Protein AF-A0A380FKL5-F1 (afdb_monomer_lite)

Secondary structure (DSSP, 8-state):
------PPPHHHHHHHHHHHHHHHHHHHTT--EE-HHHHHHHHT--HHHHHHHHHTT-S-EETTTEEEHHHHHHHHHHHHHTT--------------

Structure (mmCIF, N/CA/C/O backbone):
data_AF-A0A380FKL5-F1
#
_entry.id   AF-A0A380FKL5-F1
#
loop_
_atom_site.group_PDB
_atom_site.id
_atom_site.type_symbol
_atom_site.label_atom_id
_atom_site.label_alt_id
_atom_site.label_comp_id
_atom_site.label_asym_id
_atom_site.label_entity_id
_atom_site.label_seq_id
_atom_site.pdbx_PDB_ins_code
_atom_site.Cartn_x
_atom_site.Cartn_y
_atom_site.Cartn_z
_atom_site.occupancy
_atom_site.B_iso_or_equiv
_atom_site.auth_seq_id
_atom_site.auth_comp_id
_atom_site.auth_asym_id
_atom_site.auth_atom_id
_atom_site.pdbx_PDB_model_num
ATOM 1 N N . MET A 1 1 ? 17.921 25.928 -6.212 1.00 32.31 1 MET A N 1
ATOM 2 C CA . MET A 1 1 ? 17.502 25.076 -7.345 1.00 32.31 1 MET A CA 1
ATOM 3 C C . MET A 1 1 ? 17.194 23.69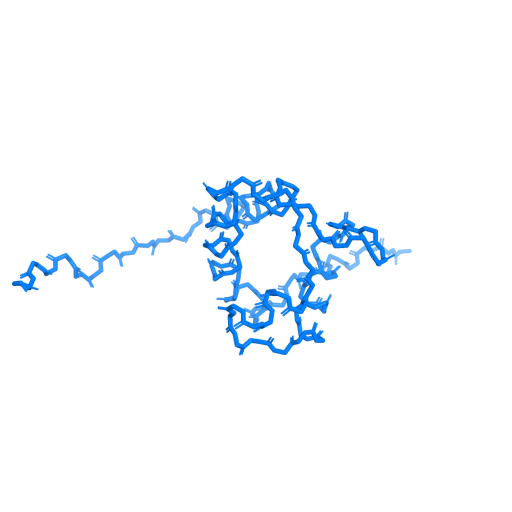4 -6.792 1.00 32.31 1 MET A C 1
ATOM 5 O O . MET A 1 1 ? 18.109 22.907 -6.611 1.00 32.31 1 MET A O 1
ATOM 9 N N . ALA A 1 2 ? 15.947 23.428 -6.421 1.00 37.69 2 ALA A N 1
ATOM 10 C CA . ALA A 1 2 ? 15.531 22.114 -5.946 1.00 37.69 2 ALA A CA 1
ATOM 11 C C . ALA A 1 2 ? 14.167 21.824 -6.559 1.00 37.69 2 ALA A C 1
ATOM 13 O O . ALA A 1 2 ? 13.245 22.606 -6.369 1.00 37.69 2 ALA A O 1
ATOM 14 N N . ASN A 1 3 ? 14.110 20.780 -7.375 1.00 30.34 3 ASN A N 1
ATOM 15 C CA . ASN A 1 3 ? 12.968 19.884 -7.530 1.00 30.34 3 ASN A CA 1
ATOM 16 C C . ASN A 1 3 ? 13.422 18.799 -8.503 1.00 30.34 3 ASN A C 1
ATOM 18 O O . ASN A 1 3 ? 13.048 18.767 -9.674 1.00 30.34 3 ASN A O 1
ATOM 22 N N . GLN A 1 4 ? 14.305 17.927 -8.004 1.00 40.25 4 GLN A N 1
ATOM 23 C CA . GLN A 1 4 ? 14.351 16.576 -8.538 1.00 40.25 4 GLN A CA 1
ATOM 24 C C . GLN A 1 4 ? 12.975 16.000 -8.224 1.00 40.25 4 GLN A C 1
ATOM 26 O O . GLN A 1 4 ? 12.632 15.776 -7.070 1.00 40.25 4 GLN A O 1
ATOM 31 N N . SER A 1 5 ? 12.146 15.897 -9.251 1.00 45.41 5 SER A N 1
ATOM 32 C CA . SER A 1 5 ? 10.970 15.049 -9.229 1.00 45.41 5 SER A CA 1
ATOM 33 C C . SER A 1 5 ? 11.480 13.651 -8.899 1.00 45.41 5 SER A C 1
ATOM 35 O O . SER A 1 5 ? 12.053 12.989 -9.767 1.00 45.41 5 SER A O 1
ATOM 37 N N . ASP A 1 6 ? 11.357 13.244 -7.634 1.00 53.94 6 ASP A N 1
ATOM 38 C CA . ASP A 1 6 ? 11.650 11.890 -7.175 1.00 53.94 6 ASP A CA 1
ATOM 39 C C . ASP A 1 6 ? 10.675 10.947 -7.880 1.00 53.94 6 ASP A C 1
ATOM 41 O O . ASP A 1 6 ? 9.618 10.585 -7.368 1.00 53.94 6 ASP A O 1
ATOM 45 N N . LYS A 1 7 ? 10.999 10.598 -9.128 1.00 70.31 7 LYS A N 1
ATOM 46 C CA . LYS A 1 7 ? 10.242 9.631 -9.908 1.00 70.31 7 LYS A CA 1
ATOM 47 C C . LYS A 1 7 ? 10.203 8.348 -9.099 1.00 70.31 7 LYS A C 1
ATOM 49 O O . LYS A 1 7 ? 11.251 7.761 -8.818 1.00 70.31 7 LYS A O 1
ATOM 54 N N . ILE A 1 8 ? 8.991 7.910 -8.767 1.00 75.94 8 ILE A N 1
ATOM 55 C CA . ILE A 1 8 ? 8.752 6.642 -8.084 1.00 75.94 8 ILE A CA 1
ATOM 56 C C . ILE A 1 8 ? 9.554 5.552 -8.815 1.00 75.94 8 ILE A C 1
ATOM 58 O O . ILE A 1 8 ? 9.407 5.389 -10.035 1.00 75.94 8 ILE A O 1
ATOM 62 N N . PRO A 1 9 ? 10.423 4.800 -8.115 1.00 81.00 9 PRO A N 1
ATOM 63 C CA . PRO A 1 9 ? 11.242 3.786 -8.760 1.00 81.00 9 PRO A CA 1
ATOM 64 C C . PRO A 1 9 ? 10.386 2.773 -9.527 1.00 81.00 9 PRO A C 1
ATOM 66 O O . PRO A 1 9 ? 9.344 2.325 -9.046 1.00 81.00 9 PRO A O 1
ATOM 69 N N . ARG A 1 10 ? 10.864 2.307 -10.692 1.00 79.94 10 ARG A N 1
ATOM 70 C CA . ARG A 1 10 ? 10.151 1.291 -11.500 1.00 79.94 10 ARG A CA 1
ATOM 71 C C . ARG A 1 10 ? 9.799 0.031 -10.700 1.00 79.94 10 ARG A C 1
ATOM 73 O O . ARG A 1 10 ? 8.773 -0.593 -10.954 1.00 79.94 10 ARG A O 1
ATOM 80 N N . ALA A 1 11 ? 10.640 -0.353 -9.739 1.00 81.81 11 ALA A N 1
ATOM 81 C CA . ALA A 1 11 ? 10.380 -1.485 -8.852 1.00 81.81 11 ALA A CA 1
ATOM 82 C C . ALA A 1 11 ? 9.149 -1.258 -7.956 1.00 81.81 11 ALA A C 1
ATOM 84 O O . ALA A 1 11 ? 8.365 -2.181 -7.752 1.00 81.81 11 ALA A O 1
ATOM 85 N N . THR A 1 12 ? 8.969 -0.033 -7.462 1.00 84.50 12 THR A N 1
ATOM 86 C CA . THR A 1 12 ? 7.826 0.385 -6.645 1.00 84.50 12 THR A CA 1
ATOM 87 C C . THR A 1 12 ? 6.556 0.470 -7.492 1.00 84.50 12 THR A C 1
ATOM 89 O O . THR A 1 12 ? 5.531 -0.078 -7.096 1.00 84.50 12 THR A O 1
ATOM 92 N N . LEU A 1 13 ? 6.641 1.019 -8.711 1.00 82.69 13 LEU A N 1
ATOM 93 C CA . LEU A 1 13 ? 5.520 1.048 -9.665 1.00 82.69 13 LEU A CA 1
ATOM 94 C C . LEU A 1 13 ? 4.993 -0.357 -9.996 1.00 82.69 13 LEU A C 1
ATOM 96 O O . LEU A 1 13 ? 3.786 -0.577 -10.012 1.00 82.69 13 LEU A O 1
ATOM 100 N N . LYS A 1 14 ? 5.879 -1.348 -10.174 1.00 84.88 14 LYS A N 1
ATOM 101 C CA . LYS A 1 14 ? 5.474 -2.752 -10.390 1.00 84.88 14 LYS A CA 1
ATOM 102 C C . LYS A 1 14 ? 4.682 -3.348 -9.219 1.00 84.88 14 LYS A C 1
ATOM 104 O O . LYS A 1 14 ? 3.904 -4.274 -9.428 1.00 84.88 14 LYS A O 1
ATOM 109 N N . ARG A 1 15 ? 4.885 -2.849 -7.995 1.00 87.50 15 ARG A N 1
ATOM 110 C CA . ARG A 1 15 ? 4.172 -3.297 -6.786 1.00 87.50 15 ARG A CA 1
ATOM 111 C C . ARG A 1 15 ? 2.893 -2.504 -6.516 1.00 87.50 15 ARG A C 1
ATOM 113 O O . ARG A 1 15 ? 2.054 -2.972 -5.751 1.00 87.50 15 ARG A O 1
ATOM 120 N N . LEU A 1 16 ? 2.709 -1.357 -7.166 1.00 84.81 16 LEU A N 1
ATOM 121 C CA . LEU A 1 16 ? 1.557 -0.474 -6.975 1.00 84.81 16 LEU A CA 1
ATOM 122 C C . LEU A 1 16 ? 0.202 -1.195 -7.141 1.00 84.81 16 LEU A C 1
ATOM 124 O O . LEU A 1 16 ? -0.635 -1.068 -6.246 1.00 84.81 16 LEU A O 1
ATOM 128 N N . PRO A 1 17 ? -0.016 -2.040 -8.174 1.00 86.25 17 PRO A N 1
ATOM 129 C CA . PRO A 1 17 ? -1.279 -2.768 -8.315 1.00 86.25 17 PRO A CA 1
ATOM 130 C C . PRO A 1 17 ? -1.525 -3.780 -7.185 1.00 86.25 17 PRO A C 1
ATOM 132 O O . PRO A 1 17 ? -2.673 -4.023 -6.809 1.00 86.25 17 PRO A O 1
ATOM 135 N N . LEU A 1 18 ? -0.463 -4.370 -6.620 1.00 88.56 18 LEU A N 1
ATOM 136 C CA . LEU A 1 18 ? -0.569 -5.300 -5.490 1.00 88.56 18 LEU A CA 1
ATOM 137 C C . LEU A 1 18 ? -0.995 -4.561 -4.220 1.00 88.56 18 LEU A C 1
ATOM 139 O O . LEU A 1 18 ? -1.925 -5.003 -3.542 1.00 88.56 18 LEU A O 1
ATOM 143 N N . TYR A 1 19 ? -0.370 -3.413 -3.939 1.00 89.44 19 TYR A N 1
ATOM 144 C CA . TYR A 1 19 ? -0.764 -2.555 -2.823 1.00 89.44 19 TYR A CA 1
ATOM 145 C C . TYR A 1 19 ? -2.210 -2.076 -2.972 1.00 89.44 19 TYR A C 1
ATOM 147 O O . TYR A 1 19 ? -2.986 -2.206 -2.027 1.00 89.44 19 TYR A O 1
ATOM 155 N N . TYR A 1 20 ? -2.603 -1.618 -4.165 1.00 87.69 20 TYR A N 1
ATOM 156 C CA . TYR A 1 20 ? -3.971 -1.183 -4.445 1.00 87.69 20 TYR A CA 1
ATOM 157 C C . TYR A 1 20 ? -5.000 -2.282 -4.159 1.00 87.69 20 TYR A C 1
ATOM 159 O O . TYR A 1 20 ? -5.945 -2.057 -3.406 1.00 87.69 20 TYR A O 1
ATOM 167 N N . ARG A 1 21 ? -4.800 -3.498 -4.687 1.00 87.75 21 ARG A N 1
ATOM 168 C CA . ARG A 1 21 ? -5.723 -4.626 -4.460 1.00 87.75 21 ARG A CA 1
ATOM 169 C C . ARG A 1 21 ? -5.838 -4.998 -2.984 1.00 87.75 21 ARG A C 1
ATOM 171 O O . ARG A 1 21 ? -6.944 -5.244 -2.498 1.00 87.75 21 ARG A O 1
ATOM 178 N N . PHE A 1 22 ? -4.713 -5.038 -2.273 1.00 90.50 22 PHE A N 1
ATOM 179 C CA . PHE A 1 22 ? -4.693 -5.363 -0.850 1.00 90.50 22 PHE A CA 1
ATOM 180 C C . PHE A 1 22 ? -5.442 -4.315 -0.027 1.00 90.50 22 PHE A C 1
ATOM 182 O O . PHE A 1 22 ? -6.353 -4.650 0.726 1.00 90.50 22 PHE A O 1
ATOM 189 N N . VAL A 1 23 ? -5.126 -3.037 -0.232 1.00 89.50 23 VAL A N 1
ATOM 190 C CA . VAL A 1 23 ? -5.761 -1.918 0.472 1.00 89.50 23 VAL A CA 1
ATOM 191 C C . VAL A 1 23 ? -7.253 -1.824 0.139 1.00 89.50 23 VAL A C 1
ATOM 193 O O . VAL A 1 23 ? -8.065 -1.627 1.038 1.00 89.50 23 VAL A O 1
ATOM 196 N N . ASN A 1 24 ? -7.646 -2.064 -1.115 1.00 88.75 24 ASN A N 1
ATOM 197 C CA . ASN A 1 24 ? -9.055 -2.112 -1.511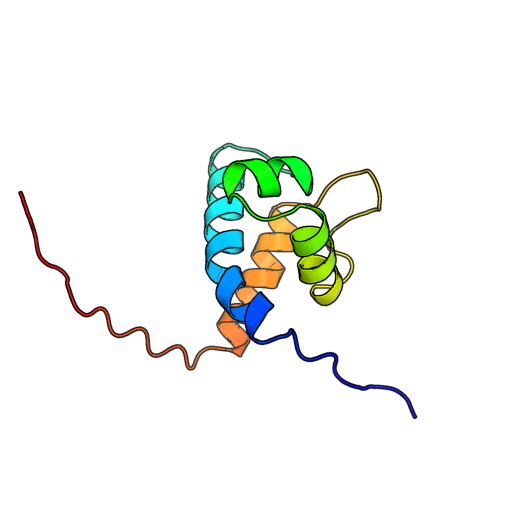 1.00 88.75 24 ASN A CA 1
ATOM 198 C C . ASN A 1 24 ? -9.811 -3.259 -0.815 1.00 88.75 24 ASN A C 1
ATOM 200 O O . ASN A 1 24 ? -10.957 -3.101 -0.399 1.00 88.75 24 ASN A O 1
ATOM 204 N N . THR A 1 25 ? -9.147 -4.402 -0.613 1.00 89.56 25 THR A N 1
ATOM 205 C CA . THR A 1 25 ? -9.703 -5.517 0.169 1.00 89.56 25 THR A CA 1
ATOM 206 C C . THR A 1 25 ? -9.895 -5.117 1.632 1.00 89.56 25 THR A C 1
ATOM 208 O O . THR A 1 25 ? -10.937 -5.410 2.213 1.00 89.56 25 THR A O 1
ATOM 211 N N . LEU A 1 26 ? -8.933 -4.417 2.237 1.00 90.50 26 LEU A N 1
ATOM 212 C CA . LEU A 1 26 ? -9.075 -3.916 3.608 1.00 90.50 26 LEU A CA 1
ATOM 213 C C . LEU A 1 26 ? -10.223 -2.904 3.730 1.00 90.50 26 LEU A C 1
ATOM 215 O O . LEU A 1 26 ? -11.020 -3.016 4.659 1.00 90.50 26 LEU A O 1
ATOM 219 N N . LYS A 1 27 ? -10.381 -2.007 2.749 1.00 90.06 27 LYS A N 1
ATOM 220 C CA . LYS A 1 27 ? -11.525 -1.087 2.683 1.00 90.06 27 LYS A CA 1
ATOM 221 C C . LYS A 1 27 ? -12.857 -1.830 2.639 1.00 90.06 27 LYS A C 1
ATOM 223 O O . LYS A 1 27 ? -13.769 -1.496 3.384 1.00 90.06 27 LYS A O 1
ATOM 228 N N . SER A 1 28 ? -12.963 -2.878 1.816 1.00 89.88 28 SER A N 1
ATOM 229 C CA . SER A 1 28 ? -14.186 -3.695 1.739 1.00 89.88 28 SER A CA 1
ATOM 230 C C . SER A 1 28 ? -14.526 -4.416 3.051 1.00 89.88 28 SER A C 1
ATOM 232 O O . SER A 1 28 ? -15.679 -4.764 3.282 1.00 89.88 28 SER A O 1
ATOM 234 N N . LYS A 1 29 ? -13.533 -4.605 3.929 1.00 92.00 29 LYS A N 1
ATOM 235 C CA . LYS A 1 29 ? -13.692 -5.172 5.275 1.00 92.00 29 LYS A CA 1
ATOM 236 C C . LYS A 1 29 ? -13.995 -4.113 6.346 1.00 92.00 29 LYS A C 1
ATOM 238 O O . LYS A 1 29 ? -14.029 -4.460 7.521 1.00 92.00 29 LYS A O 1
ATOM 243 N N . GLY A 1 30 ? -14.182 -2.846 5.965 1.00 91.06 30 GLY A N 1
ATOM 244 C CA . GLY A 1 30 ? -14.439 -1.744 6.898 1.00 91.06 30 GLY A CA 1
ATOM 245 C C . GLY A 1 30 ? -13.220 -1.347 7.733 1.00 91.06 30 GLY A C 1
ATOM 246 O O . GLY A 1 30 ? -13.370 -0.832 8.834 1.00 91.06 30 GLY A O 1
ATOM 247 N N . ILE A 1 31 ? -12.010 -1.640 7.251 1.00 90.38 31 ILE A N 1
ATOM 248 C CA . ILE A 1 31 ? -10.774 -1.232 7.916 1.00 90.38 31 ILE A CA 1
ATOM 249 C C . ILE A 1 31 ? -10.379 0.138 7.361 1.00 90.38 31 ILE A C 1
ATOM 251 O O . ILE A 1 31 ? -10.230 0.290 6.150 1.00 90.38 31 ILE A O 1
ATOM 255 N N . ASP A 1 32 ? -10.146 1.104 8.249 1.00 88.81 32 ASP A N 1
ATOM 256 C CA . ASP A 1 32 ? -9.783 2.478 7.862 1.00 88.81 32 ASP A CA 1
ATOM 257 C C . ASP A 1 32 ? -8.270 2.721 7.849 1.00 88.81 32 ASP A C 1
ATOM 259 O O . ASP A 1 32 ? -7.764 3.645 7.199 1.00 88.81 32 ASP A O 1
ATOM 263 N N . ARG A 1 33 ? -7.516 1.916 8.607 1.00 88.62 33 ARG A N 1
ATOM 264 C CA . ARG A 1 33 ? -6.070 2.083 8.783 1.00 88.62 33 ARG A CA 1
ATOM 265 C C . ARG A 1 33 ? -5.333 0.758 8.756 1.00 88.62 33 ARG A C 1
ATOM 267 O O . ARG A 1 33 ? -5.799 -0.243 9.289 1.00 88.62 33 ARG A O 1
ATOM 274 N N . VAL A 1 34 ? -4.125 0.779 8.207 1.00 89.25 34 VAL A N 1
ATOM 275 C CA . VAL A 1 34 ? -3.244 -0.390 8.153 1.00 89.25 34 VAL A CA 1
ATOM 276 C C . VAL A 1 34 ? -1.802 0.016 8.436 1.00 89.25 34 VAL A C 1
ATOM 278 O O . VAL A 1 34 ? -1.351 1.081 8.027 1.00 89.25 34 VAL A O 1
ATOM 281 N N . ASN A 1 35 ? -1.050 -0.810 9.158 1.00 89.75 35 ASN A N 1
ATOM 282 C CA . ASN A 1 35 ? 0.373 -0.567 9.394 1.00 89.75 35 ASN A CA 1
ATOM 283 C C . ASN A 1 35 ? 1.247 -1.350 8.395 1.00 89.75 35 ASN A C 1
ATOM 285 O O . ASN A 1 35 ? 0.800 -2.294 7.745 1.00 89.75 35 ASN A O 1
ATOM 289 N N . SER A 1 36 ? 2.525 -0.978 8.292 1.00 87.69 36 SER A N 1
ATOM 290 C CA . SER A 1 36 ? 3.466 -1.625 7.368 1.00 87.69 36 SER A CA 1
ATOM 291 C C . SER A 1 36 ? 3.723 -3.104 7.682 1.00 87.69 36 SER A C 1
ATOM 293 O O . SER A 1 36 ? 4.246 -3.811 6.827 1.00 87.69 36 SER A O 1
ATOM 295 N N . LYS A 1 37 ? 3.417 -3.579 8.897 1.00 89.25 37 LYS A N 1
ATOM 296 C CA . LYS A 1 37 ? 3.572 -4.985 9.296 1.00 89.25 37 LYS A CA 1
ATOM 297 C C . LYS A 1 37 ? 2.417 -5.837 8.762 1.00 89.25 37 LYS A C 1
ATOM 299 O O . LYS A 1 37 ? 2.666 -6.858 8.141 1.00 89.25 37 LYS A O 1
ATOM 304 N N . ALA A 1 38 ? 1.180 -5.365 8.884 1.00 89.12 38 ALA A N 1
ATOM 305 C CA . ALA A 1 38 ? 0.004 -6.039 8.340 1.00 89.12 38 ALA A CA 1
ATOM 306 C C . ALA A 1 38 ? 0.050 -6.133 6.803 1.00 89.12 38 ALA A C 1
ATOM 308 O O . ALA A 1 38 ? -0.305 -7.160 6.231 1.00 89.12 38 ALA A O 1
ATOM 309 N N . ILE A 1 39 ? 0.541 -5.086 6.123 1.00 90.00 39 ILE A N 1
ATOM 310 C CA . ILE A 1 39 ? 0.786 -5.140 4.669 1.00 90.00 39 ILE A CA 1
ATOM 311 C C . ILE A 1 39 ? 1.890 -6.158 4.349 1.00 90.00 39 ILE A C 1
ATOM 313 O O . ILE A 1 39 ? 1.771 -6.908 3.385 1.00 90.00 39 ILE A O 1
ATOM 317 N N . SER A 1 40 ? 2.950 -6.195 5.161 1.00 91.31 40 SER A N 1
ATOM 318 C CA . SER A 1 40 ? 4.071 -7.125 4.991 1.00 91.31 40 SER A CA 1
ATOM 319 C C . SER A 1 40 ? 3.618 -8.580 5.069 1.00 91.31 40 SER A C 1
ATOM 321 O O . SER A 1 40 ? 3.915 -9.351 4.163 1.00 91.31 40 SER A O 1
ATOM 323 N N . GLU A 1 41 ? 2.825 -8.922 6.082 1.00 90.94 41 GLU A N 1
ATOM 324 C CA . GLU A 1 41 ? 2.250 -10.259 6.266 1.00 90.94 41 GLU A CA 1
ATOM 325 C C . GLU A 1 41 ? 1.273 -10.621 5.137 1.00 90.94 41 GLU A C 1
ATOM 327 O O . GLU A 1 41 ? 1.295 -11.740 4.633 1.00 90.94 41 GLU A O 1
ATOM 332 N N . GLY A 1 42 ? 0.446 -9.669 4.693 1.00 88.19 42 GLY A N 1
ATOM 333 C CA . GLY A 1 42 ? -0.554 -9.909 3.651 1.00 88.19 42 GLY A CA 1
ATOM 334 C C . GLY A 1 42 ? 0.000 -10.019 2.227 1.00 88.19 42 GLY A C 1
ATOM 335 O O . GLY A 1 42 ? -0.622 -10.660 1.382 1.00 88.19 42 GLY A O 1
ATOM 336 N N . LEU A 1 43 ? 1.147 -9.394 1.944 1.00 89.31 43 LEU A N 1
ATOM 337 C CA . LEU A 1 43 ? 1.766 -9.375 0.612 1.00 89.31 43 LEU A CA 1
ATOM 338 C C . LEU A 1 43 ? 3.094 -10.134 0.533 1.00 89.31 43 LEU A C 1
ATOM 340 O O . LEU A 1 43 ? 3.653 -10.252 -0.555 1.00 89.31 43 LEU A O 1
ATOM 344 N N . ASN A 1 44 ? 3.599 -10.637 1.661 1.00 89.94 44 ASN A N 1
ATOM 345 C CA . ASN A 1 44 ? 4.919 -11.253 1.791 1.00 89.94 44 ASN A CA 1
ATOM 346 C C . ASN A 1 44 ? 6.060 -10.351 1.269 1.00 89.94 44 ASN A C 1
ATOM 348 O O . ASN A 1 44 ? 6.982 -10.795 0.586 1.00 89.94 44 ASN A O 1
ATOM 352 N N . ILE A 1 45 ? 5.967 -9.050 1.560 1.00 90.12 45 ILE A N 1
ATOM 353 C CA . ILE A 1 45 ? 6.972 -8.032 1.214 1.00 90.12 45 ILE A CA 1
ATOM 354 C C . ILE A 1 45 ? 7.564 -7.502 2.511 1.00 90.12 45 ILE A C 1
ATOM 356 O O . ILE A 1 45 ? 6.825 -7.219 3.448 1.00 90.12 45 ILE A O 1
ATOM 360 N N . ASP A 1 46 ? 8.879 -7.312 2.577 1.00 92.19 46 ASP A N 1
ATOM 361 C CA . ASP A 1 46 ? 9.526 -6.795 3.782 1.00 92.19 46 ASP A CA 1
ATOM 362 C C . ASP A 1 46 ? 8.978 -5.412 4.200 1.00 92.19 46 ASP A C 1
ATOM 364 O O . ASP A 1 46 ? 8.827 -4.494 3.384 1.00 92.19 46 ASP A O 1
ATOM 368 N N . SER A 1 47 ? 8.707 -5.237 5.496 1.00 89.00 47 SER A N 1
ATOM 369 C CA . SER A 1 47 ? 8.132 -4.000 6.037 1.00 89.00 47 SER A CA 1
ATOM 370 C C . SER A 1 47 ? 9.012 -2.763 5.800 1.00 89.00 47 SER A C 1
ATOM 372 O O . SER A 1 47 ? 8.494 -1.656 5.643 1.00 89.00 47 SER A O 1
ATOM 374 N N . ALA A 1 48 ? 10.341 -2.909 5.752 1.00 89.19 48 ALA A N 1
ATOM 375 C CA . ALA A 1 48 ? 11.254 -1.826 5.393 1.00 89.19 48 ALA A CA 1
ATOM 376 C C . ALA A 1 48 ? 11.125 -1.434 3.915 1.00 89.19 48 ALA A C 1
ATOM 378 O O . ALA A 1 48 ? 11.195 -0.245 3.600 1.00 89.19 48 ALA A O 1
ATOM 379 N N . THR A 1 49 ? 10.865 -2.399 3.029 1.00 89.31 49 THR A N 1
ATOM 380 C CA . THR A 1 49 ? 10.604 -2.128 1.607 1.00 89.31 49 THR A CA 1
ATOM 381 C C . THR A 1 49 ? 9.278 -1.398 1.430 1.00 89.31 49 THR A C 1
ATOM 383 O O . THR A 1 49 ? 9.240 -0.395 0.728 1.00 89.31 49 THR A O 1
ATOM 386 N N . ILE A 1 50 ? 8.222 -1.814 2.136 1.00 89.06 50 ILE A N 1
ATOM 387 C CA . ILE A 1 50 ? 6.924 -1.116 2.124 1.00 89.06 50 ILE A CA 1
ATOM 388 C C . ILE A 1 50 ? 7.074 0.317 2.635 1.00 89.06 50 ILE A C 1
ATOM 390 O O . ILE A 1 50 ? 6.590 1.249 2.003 1.00 89.06 50 ILE A O 1
ATOM 394 N N . ARG A 1 51 ? 7.781 0.521 3.754 1.00 87.69 51 ARG A N 1
ATOM 395 C CA . ARG A 1 51 ? 8.030 1.868 4.292 1.00 87.69 51 ARG A CA 1
ATOM 396 C C . ARG A 1 51 ? 8.782 2.755 3.303 1.00 87.69 51 ARG A C 1
ATOM 398 O O . ARG A 1 51 ? 8.445 3.928 3.190 1.00 87.69 51 ARG A O 1
ATOM 405 N N . ARG A 1 52 ? 9.769 2.201 2.592 1.00 86.06 52 ARG A N 1
ATOM 406 C CA . ARG A 1 52 ? 10.512 2.914 1.546 1.00 86.06 52 ARG A CA 1
ATOM 407 C C . ARG A 1 52 ? 9.616 3.238 0.354 1.00 86.06 52 ARG A C 1
ATOM 409 O O . ARG A 1 52 ? 9.563 4.389 -0.052 1.00 86.06 52 ARG A O 1
ATOM 416 N N . ASP A 1 53 ? 8.873 2.263 -0.156 1.00 87.19 53 ASP A N 1
ATOM 417 C CA . ASP A 1 53 ? 7.919 2.464 -1.249 1.00 87.19 53 ASP A CA 1
ATOM 418 C C . ASP A 1 53 ? 6.918 3.571 -0.914 1.00 87.19 53 ASP A C 1
ATOM 420 O O . ASP A 1 53 ? 6.729 4.496 -1.692 1.00 87.19 53 ASP A O 1
ATOM 424 N N . PHE A 1 54 ? 6.344 3.514 0.286 1.00 84.94 54 PHE A N 1
ATOM 425 C CA . PHE A 1 54 ? 5.317 4.451 0.721 1.00 84.94 54 PHE A CA 1
ATOM 426 C C . PHE A 1 54 ? 5.890 5.829 1.047 1.00 84.94 54 PHE A C 1
ATOM 428 O O . PHE A 1 54 ? 5.150 6.803 1.015 1.00 84.94 54 PHE A O 1
ATOM 435 N N . SER A 1 55 ? 7.196 5.936 1.316 1.00 82.50 55 SER A N 1
ATOM 436 C CA . SER A 1 55 ? 7.850 7.238 1.485 1.00 82.50 55 SER A CA 1
ATOM 437 C C . SER A 1 55 ? 7.899 8.049 0.188 1.00 82.50 55 SER A C 1
ATOM 439 O O . SER A 1 55 ? 7.824 9.271 0.252 1.00 82.50 55 SER A O 1
ATOM 441 N N . TYR A 1 56 ? 7.933 7.388 -0.978 1.00 78.75 56 TYR A N 1
ATOM 442 C CA . TYR A 1 56 ? 7.827 8.070 -2.275 1.00 78.75 56 TYR A CA 1
ATOM 443 C C . TYR A 1 56 ? 6.419 8.595 -2.553 1.00 78.75 56 TYR A C 1
ATOM 445 O O . TYR A 1 56 ? 6.241 9.456 -3.404 1.00 78.75 56 TYR A O 1
ATOM 453 N N . PHE A 1 57 ? 5.419 8.081 -1.841 1.00 74.56 57 PHE A N 1
ATOM 454 C CA . PHE A 1 57 ? 4.022 8.446 -2.036 1.00 74.56 57 PHE A CA 1
ATOM 455 C C . PHE A 1 57 ? 3.588 9.650 -1.174 1.00 74.56 57 PHE A C 1
ATOM 457 O O . PHE A 1 57 ? 2.412 10.002 -1.131 1.00 74.56 57 PHE A O 1
ATOM 464 N N . GLY A 1 58 ? 4.535 10.285 -0.473 1.00 67.38 58 GLY A N 1
ATOM 465 C CA . GLY A 1 58 ? 4.298 11.459 0.366 1.00 67.38 58 GLY A CA 1
ATOM 466 C C . GLY A 1 58 ? 3.796 11.128 1.775 1.00 67.38 58 GLY A C 1
ATOM 467 O O . GLY A 1 58 ? 4.009 10.036 2.308 1.00 67.38 58 GLY A O 1
ATOM 468 N N . GLU A 1 59 ? 3.134 12.093 2.419 1.00 64.81 59 GLU A N 1
ATOM 469 C CA . GLU A 1 59 ? 2.637 11.971 3.798 1.00 64.81 59 GLU A CA 1
ATOM 470 C C . GLU A 1 59 ? 1.351 11.125 3.897 1.00 64.81 59 GLU A C 1
ATOM 472 O O . GLU A 1 59 ? 0.303 11.574 4.352 1.00 64.81 59 GLU A O 1
ATOM 477 N N . LEU A 1 60 ? 1.423 9.848 3.518 1.00 65.88 60 LEU A N 1
ATOM 478 C CA . LEU A 1 60 ? 0.290 8.912 3.603 1.00 65.88 60 LEU A CA 1
ATOM 479 C C . LEU A 1 60 ? -0.003 8.397 5.025 1.00 65.88 60 LEU A C 1
ATOM 481 O O . LEU A 1 60 ? -0.855 7.525 5.230 1.00 65.88 60 LEU A O 1
ATOM 485 N N . GLY A 1 61 ? 0.713 8.896 6.031 1.00 58.56 61 GLY A N 1
ATOM 486 C CA . GLY A 1 61 ? 0.489 8.518 7.417 1.00 58.56 61 GLY A CA 1
ATOM 487 C C . GLY A 1 61 ? 1.450 9.177 8.397 1.00 58.56 61 GLY A C 1
ATOM 488 O O . GLY A 1 61 ? 2.594 9.494 8.082 1.00 58.56 61 GLY A O 1
ATOM 489 N N . LYS A 1 62 ? 0.985 9.332 9.638 1.00 56.91 62 LYS A N 1
ATOM 490 C CA . LYS A 1 62 ? 1.798 9.808 10.760 1.00 56.91 62 LYS A CA 1
ATOM 491 C C . LYS A 1 62 ? 2.633 8.645 11.305 1.00 56.91 62 LYS A C 1
ATOM 493 O O . LYS A 1 62 ? 2.110 7.546 11.515 1.00 56.91 62 LYS A O 1
ATOM 498 N N . LYS A 1 63 ? 3.926 8.879 11.549 1.00 52.41 63 LYS A N 1
ATOM 499 C CA . LYS A 1 63 ? 4.866 7.888 12.108 1.00 52.41 63 LYS A CA 1
ATOM 500 C C . LYS A 1 63 ? 4.271 7.293 13.401 1.00 52.41 63 LYS A C 1
ATOM 502 O O . LYS A 1 63 ? 4.058 8.019 14.364 1.00 52.41 63 LYS A O 1
ATOM 507 N N . GLY A 1 64 ? 3.947 5.995 13.390 1.00 62.09 64 GLY A N 1
ATOM 508 C CA . GLY A 1 64 ? 3.360 5.266 14.531 1.00 62.09 64 GLY A CA 1
ATOM 509 C C . GLY A 1 64 ? 1.837 5.053 14.508 1.00 62.09 64 GLY A C 1
ATOM 510 O O . GLY A 1 64 ? 1.345 4.257 15.297 1.00 62.09 64 GLY A O 1
ATOM 511 N N . TYR A 1 65 ? 1.093 5.686 13.592 1.00 69.81 65 TYR A N 1
ATOM 512 C CA . TYR A 1 65 ? -0.384 5.636 13.566 1.00 69.81 65 TYR A CA 1
ATOM 513 C C . TYR A 1 65 ? -0.965 4.772 12.423 1.00 69.81 65 TYR A C 1
ATOM 515 O O . TYR A 1 65 ? -2.176 4.579 12.315 1.00 69.81 65 TYR A O 1
ATOM 523 N N . GLY A 1 66 ? -0.103 4.252 11.543 1.00 82.19 66 GLY A N 1
ATOM 524 C CA . GLY A 1 66 ? -0.501 3.512 10.343 1.00 82.19 66 GLY A CA 1
ATOM 525 C C . GLY A 1 66 ? -0.962 4.419 9.198 1.00 82.19 66 GLY A C 1
ATOM 526 O O . GLY A 1 66 ? -1.197 5.618 9.374 1.00 82.19 66 GLY A O 1
ATOM 527 N N . TYR A 1 67 ? -1.076 3.826 8.018 1.00 86.81 67 TYR A N 1
ATOM 528 C CA . TYR A 1 67 ? -1.517 4.467 6.789 1.00 86.81 67 TYR A CA 1
ATOM 529 C C . TYR A 1 67 ? -3.040 4.495 6.728 1.00 86.81 67 TYR A C 1
ATOM 531 O O . TYR A 1 67 ? -3.687 3.500 7.065 1.00 86.81 67 TYR A O 1
ATOM 539 N N . ASN A 1 68 ? -3.606 5.624 6.308 1.00 87.50 68 ASN A N 1
ATOM 540 C CA . ASN A 1 68 ? -5.039 5.714 6.054 1.00 87.50 68 ASN A CA 1
ATOM 541 C C . ASN A 1 68 ? -5.363 5.056 4.705 1.00 87.50 68 ASN A C 1
ATOM 543 O O . ASN A 1 68 ? -4.717 5.334 3.694 1.00 87.50 68 ASN A O 1
ATOM 547 N N . ILE A 1 69 ? -6.350 4.165 4.710 1.00 88.62 69 ILE A N 1
ATOM 548 C CA . ILE A 1 69 ? -6.720 3.356 3.548 1.00 88.62 69 ILE A CA 1
ATOM 549 C C . ILE A 1 69 ? -7.324 4.214 2.432 1.00 88.62 69 ILE A C 1
ATOM 551 O O . ILE A 1 69 ? -6.999 3.997 1.266 1.00 88.62 69 ILE A O 1
ATOM 555 N N . ASP A 1 70 ? -8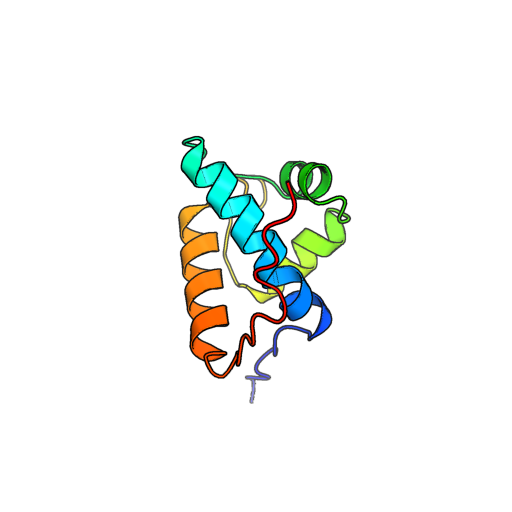.126 5.227 2.760 1.00 87.00 70 ASP A N 1
ATOM 556 C CA . ASP A 1 70 ? -8.698 6.132 1.760 1.00 87.00 70 ASP A CA 1
ATOM 557 C C . ASP A 1 70 ? -7.638 7.009 1.095 1.00 87.00 70 ASP A C 1
ATOM 559 O O . ASP A 1 70 ? -7.630 7.133 -0.130 1.00 87.00 70 ASP A O 1
ATOM 563 N N . SER A 1 71 ? -6.699 7.556 1.871 1.00 85.81 71 SER A N 1
ATOM 564 C CA . SER A 1 71 ? -5.564 8.319 1.342 1.00 85.81 71 SER A CA 1
ATOM 565 C C . SER A 1 71 ? -4.700 7.466 0.414 1.00 85.81 71 SER A C 1
ATOM 567 O O . SER A 1 71 ? -4.334 7.919 -0.668 1.00 85.81 71 SER A O 1
ATOM 569 N N . LEU A 1 72 ? -4.425 6.214 0.799 1.00 86.44 72 LEU A N 1
ATOM 570 C CA . LEU A 1 72 ? -3.697 5.257 -0.036 1.00 86.44 72 LEU A CA 1
ATOM 571 C C . LEU A 1 72 ? -4.418 4.991 -1.359 1.00 86.44 72 LEU A C 1
ATOM 573 O O . LEU A 1 72 ? -3.799 5.043 -2.417 1.00 86.44 72 LEU A O 1
ATOM 577 N N . LEU A 1 73 ? -5.724 4.718 -1.317 1.00 85.94 73 LEU A N 1
ATOM 578 C CA . LEU A 1 73 ? -6.507 4.450 -2.525 1.00 85.94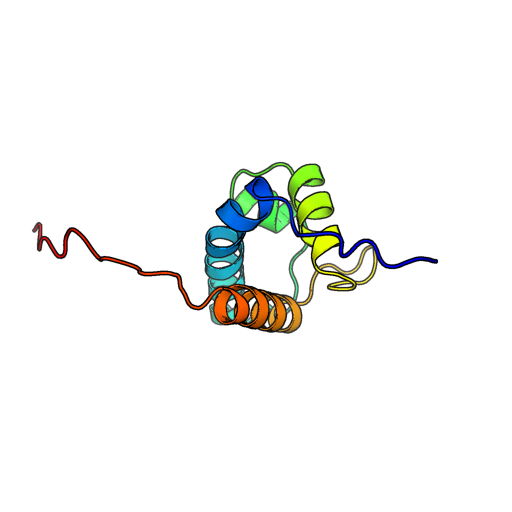 73 LEU A CA 1
ATOM 579 C C . LEU A 1 73 ? -6.591 5.666 -3.440 1.00 85.94 73 LEU A C 1
ATOM 581 O O . LEU A 1 73 ? -6.518 5.499 -4.655 1.00 85.94 73 LEU A O 1
ATOM 585 N N . HIS A 1 74 ? -6.737 6.864 -2.874 1.00 84.19 74 HIS A N 1
ATOM 586 C CA . HIS A 1 74 ? -6.739 8.100 -3.645 1.00 84.19 74 HIS A CA 1
ATOM 587 C C . HIS A 1 74 ? -5.395 8.304 -4.351 1.00 84.19 74 HIS A C 1
ATOM 589 O O . HIS A 1 74 ? -5.368 8.516 -5.559 1.00 84.19 74 HIS A O 1
ATOM 595 N N . PHE A 1 75 ? -4.288 8.132 -3.624 1.00 82.31 75 PHE A N 1
ATOM 596 C CA . PHE A 1 75 ? -2.944 8.236 -4.182 1.00 82.31 75 PHE A CA 1
ATOM 597 C C . PHE A 1 75 ? -2.700 7.202 -5.288 1.00 82.31 75 PHE A C 1
ATOM 599 O O . PHE A 1 75 ? -2.330 7.559 -6.400 1.00 82.31 75 PHE A O 1
ATOM 606 N N . PHE A 1 76 ? -2.981 5.922 -5.025 1.00 82.81 76 PHE A N 1
ATOM 607 C CA . PHE A 1 76 ? -2.816 4.863 -6.023 1.00 82.81 76 PHE A CA 1
ATOM 608 C C . PHE A 1 76 ? -3.670 5.095 -7.264 1.00 82.81 76 PHE A C 1
ATOM 610 O O . PHE A 1 76 ? -3.212 4.820 -8.367 1.00 82.81 76 PHE A O 1
ATOM 617 N N . LYS A 1 77 ? -4.899 5.596 -7.103 1.00 79.81 77 LYS A N 1
ATOM 618 C CA . LYS A 1 77 ? -5.762 5.925 -8.235 1.00 79.81 77 LYS A CA 1
ATOM 619 C C . LYS A 1 77 ? -5.156 7.045 -9.078 1.00 79.81 77 LYS A C 1
ATOM 621 O O . LYS A 1 77 ? -5.127 6.902 -10.291 1.00 79.81 77 LYS A O 1
ATOM 626 N N . ASN A 1 78 ? -4.643 8.100 -8.449 1.00 78.75 78 ASN A N 1
ATOM 627 C CA . ASN A 1 78 ? -4.013 9.211 -9.161 1.00 78.75 78 ASN A CA 1
ATOM 628 C C . ASN A 1 78 ? -2.739 8.756 -9.890 1.00 78.75 78 ASN A C 1
ATOM 630 O O . ASN A 1 78 ? -2.609 9.013 -11.077 1.00 78.75 78 ASN A O 1
ATOM 634 N N . GLU A 1 79 ? -1.861 7.990 -9.237 1.00 75.06 79 GLU A N 1
ATOM 635 C CA . GLU A 1 79 ? -0.630 7.472 -9.857 1.00 75.06 79 GLU A CA 1
ATOM 636 C C . GLU A 1 79 ? -0.882 6.471 -10.992 1.00 75.06 79 GLU A C 1
ATOM 638 O O . GLU A 1 79 ? -0.114 6.404 -11.951 1.00 75.06 79 GLU A O 1
ATOM 643 N N . ILE A 1 80 ? -1.935 5.652 -10.886 1.00 69.56 80 ILE A N 1
ATOM 644 C CA . ILE A 1 80 ? -2.332 4.733 -11.961 1.00 69.56 80 ILE A CA 1
ATOM 645 C C . ILE A 1 80 ? -2.959 5.520 -13.115 1.00 69.56 80 ILE A C 1
ATOM 647 O O . ILE A 1 80 ? -2.625 5.238 -14.261 1.00 69.56 80 ILE A O 1
ATOM 651 N N . SER A 1 81 ? -3.807 6.511 -12.821 1.00 66.25 81 SER A N 1
ATOM 652 C CA . SER A 1 81 ? -4.466 7.331 -13.841 1.00 66.25 81 SER A CA 1
ATOM 653 C C . SER A 1 81 ? -3.526 8.309 -14.549 1.00 66.25 81 SER A C 1
ATOM 655 O O . SER A 1 81 ? -3.659 8.533 -15.743 1.00 66.25 81 SER A O 1
ATOM 657 N N . GLU A 1 82 ? -2.509 8.852 -13.884 1.00 58.72 82 GLU A N 1
ATOM 658 C CA . GLU A 1 82 ? -1.443 9.596 -14.575 1.00 58.72 82 GLU A CA 1
ATOM 659 C C . GLU A 1 82 ? -0.592 8.682 -15.475 1.00 58.72 82 GLU A C 1
ATOM 661 O O . GLU A 1 82 ? 0.035 9.141 -16.428 1.00 58.72 82 GLU A O 1
ATOM 666 N N . ASN A 1 83 ? -0.617 7.371 -15.217 1.00 54.69 83 ASN A N 1
ATOM 667 C CA . ASN A 1 83 ? -0.036 6.334 -16.065 1.00 54.69 83 ASN A CA 1
ATOM 668 C C . ASN A 1 83 ? -1.025 5.759 -17.099 1.00 54.69 83 ASN A C 1
ATOM 670 O O . ASN A 1 83 ? -0.708 4.706 -17.652 1.00 54.69 83 ASN A O 1
ATOM 674 N N . ASP A 1 84 ? -2.177 6.398 -17.383 1.00 44.72 84 ASP A N 1
ATOM 675 C CA . ASP A 1 84 ? -3.283 5.903 -18.247 1.00 44.72 84 ASP A CA 1
ATOM 676 C C . ASP A 1 84 ? -2.930 5.638 -19.740 1.00 44.72 84 ASP A C 1
ATOM 678 O O . ASP A 1 84 ? -3.792 5.607 -20.615 1.00 44.72 84 ASP A O 1
ATOM 682 N N . GLU A 1 85 ? -1.678 5.309 -20.057 1.00 44.03 85 GLU A N 1
ATOM 683 C CA . GLU A 1 85 ? -1.335 4.405 -21.159 1.00 44.03 85 GLU A CA 1
ATOM 684 C C . GLU A 1 85 ? -1.004 2.980 -20.677 1.00 44.03 85 GLU A C 1
ATOM 686 O O . GLU A 1 85 ? -0.224 2.258 -21.310 1.00 44.03 85 GLU A O 1
ATOM 691 N N . ILE A 1 86 ? -1.616 2.492 -19.590 1.00 45.06 86 ILE A N 1
ATOM 692 C CA . ILE A 1 86 ? -1.613 1.045 -19.354 1.00 45.06 86 ILE A CA 1
ATOM 693 C C . ILE A 1 86 ? -2.585 0.410 -20.355 1.00 45.06 86 ILE A C 1
ATOM 695 O O . ILE A 1 86 ? -3.759 0.180 -20.076 1.00 45.06 86 ILE A O 1
ATOM 699 N N . LYS A 1 87 ? -2.075 0.094 -21.552 1.00 33.69 87 LYS A N 1
ATOM 700 C CA . LYS A 1 87 ? -2.693 -0.848 -22.493 1.00 33.69 87 LYS A CA 1
ATOM 701 C C . LYS A 1 87 ? -2.739 -2.224 -21.828 1.00 33.69 87 LYS A C 1
ATOM 703 O O . LYS A 1 87 ? -1.855 -3.056 -22.024 1.00 33.69 87 LYS A O 1
ATOM 708 N N . ILE A 1 88 ? -3.755 -2.466 -21.005 1.00 44.69 88 ILE A N 1
ATOM 709 C CA . ILE A 1 88 ? -4.024 -3.789 -20.450 1.00 44.69 88 ILE A CA 1
ATOM 710 C C . ILE A 1 88 ? -4.683 -4.607 -21.564 1.00 44.69 88 ILE A C 1
ATOM 712 O O . ILE A 1 88 ? -5.896 -4.569 -21.75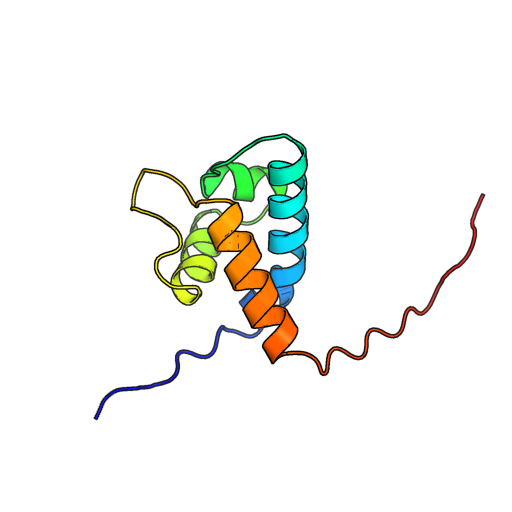3 1.00 44.69 88 ILE A O 1
ATOM 716 N N . ALA A 1 89 ? -3.884 -5.342 -22.335 1.00 39.75 89 ALA A N 1
ATOM 717 C CA . ALA A 1 89 ? -4.410 -6.428 -23.148 1.00 39.75 89 ALA A CA 1
ATOM 718 C C . ALA A 1 89 ? -4.685 -7.618 -22.218 1.00 39.75 89 ALA A C 1
ATOM 720 O O . ALA A 1 89 ? -3.758 -8.247 -21.706 1.00 39.75 89 ALA A O 1
ATOM 721 N N . ILE A 1 90 ? -5.961 -7.926 -21.980 1.00 4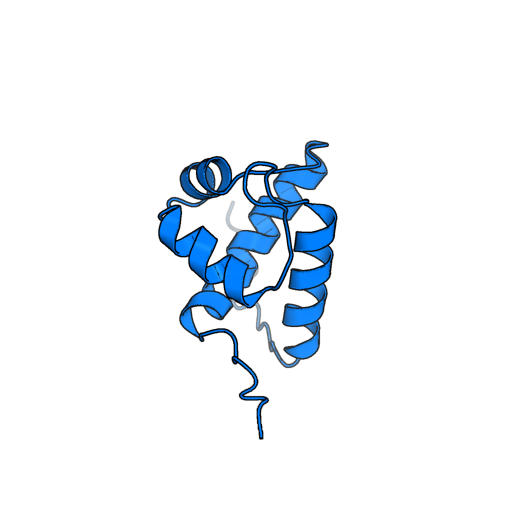1.06 90 ILE A N 1
ATOM 722 C CA . ILE A 1 90 ? -6.355 -9.208 -21.390 1.00 41.06 90 ILE A CA 1
ATOM 723 C C . ILE A 1 90 ? -6.094 -10.279 -22.452 1.00 41.06 90 ILE A C 1
ATOM 725 O O . ILE A 1 90 ? -6.889 -10.460 -23.370 1.00 41.06 90 ILE A O 1
ATOM 729 N N . VAL A 1 91 ? -4.980 -10.999 -22.337 1.00 44.94 91 VAL A N 1
ATOM 730 C CA . VAL A 1 91 ? -4.768 -12.241 -23.089 1.00 44.94 91 VAL A CA 1
ATOM 731 C C . VAL A 1 91 ? -5.193 -13.392 -22.182 1.00 44.94 91 VAL A C 1
ATOM 733 O O . VAL A 1 91 ? -4.417 -13.859 -21.354 1.00 44.94 91 VAL A O 1
ATOM 736 N N . GLY A 1 92 ? -6.458 -13.804 -22.316 1.00 36.44 92 GLY A N 1
ATOM 737 C CA . GLY A 1 92 ? -7.000 -15.005 -21.675 1.00 36.44 92 GLY A CA 1
ATOM 738 C C . GLY A 1 92 ? -8.224 -14.780 -20.784 1.00 36.44 92 GLY A C 1
ATOM 739 O O . GLY A 1 92 ? -8.135 -14.902 -19.569 1.00 36.44 92 GLY A O 1
ATOM 740 N N . VAL A 1 93 ? -9.402 -14.574 -21.382 1.00 46.66 93 VAL A N 1
ATOM 741 C CA . VAL A 1 93 ? -10.675 -15.021 -20.777 1.00 46.66 93 VAL A CA 1
ATOM 742 C C . VAL A 1 93 ? -10.938 -16.454 -21.239 1.00 46.66 93 VAL A C 1
ATOM 744 O O . VAL A 1 93 ? -11.808 -16.734 -22.057 1.00 46.66 93 VAL A O 1
ATOM 747 N N . GLY A 1 94 ? -10.113 -17.378 -20.750 1.00 43.69 94 GLY A N 1
ATOM 748 C CA . GLY A 1 94 ? -10.394 -18.804 -20.853 1.00 43.69 94 GLY A CA 1
ATOM 749 C C . GLY A 1 94 ? -11.329 -19.201 -19.719 1.00 43.69 94 GLY A C 1
ATOM 750 O O . GLY A 1 94 ? -10.934 -19.174 -18.557 1.00 43.69 94 GLY A O 1
ATOM 751 N N . LYS A 1 95 ? -12.569 -19.577 -20.036 1.00 50.47 95 LYS A N 1
ATOM 752 C CA . LYS A 1 95 ? -13.424 -20.302 -19.092 1.00 50.47 95 LYS A CA 1
ATOM 753 C C . LYS A 1 95 ? -12.799 -21.684 -18.884 1.00 50.47 95 LYS A C 1
ATOM 755 O O . LYS A 1 95 ? -12.783 -22.477 -19.821 1.00 50.47 95 LYS A O 1
ATOM 760 N N . LEU A 1 96 ? -12.288 -21.980 -17.692 1.00 52.94 96 LEU A N 1
ATOM 761 C CA . LEU A 1 96 ? -11.761 -23.305 -17.354 1.00 52.94 96 LEU A CA 1
ATOM 762 C C . LEU A 1 96 ? -12.405 -23.792 -16.052 1.00 52.94 96 LEU A C 1
ATOM 764 O O . LEU A 1 96 ? -11.939 -23.466 -14.972 1.00 52.94 96 LEU A O 1
ATOM 768 N N . ARG A 1 97 ? -13.519 -24.504 -16.281 1.00 54.00 97 ARG A N 1
ATOM 769 C CA . ARG A 1 97 ? -14.274 -25.476 -15.466 1.00 54.00 97 ARG A CA 1
ATOM 770 C C . ARG A 1 97 ? -14.379 -25.279 -13.956 1.00 54.00 97 ARG A C 1
ATOM 772 O O . ARG A 1 97 ? -13.372 -25.461 -13.250 1.00 54.00 97 ARG A O 1
#

InterPro domains:
  IPR009718 Rex DNA-binding, C-terminal domain [PF06971] (7-55)
  IPR022876 Redox-sensing transcriptional repressor Rex [PTHR35786] (3-96)
  IPR036388 Winged helix-like DNA-binding domain superfamily [G3DSA:1.10.10.10] (1-81)
  IPR036390 Winged helix DNA-binding domain superfamily [SSF46785] (9-78)

Sequence (97 aa):
MANQSDKIPRATLKRLPLYYRFVNTLKSKGIDRVNSKAISEGLNIDSATIRRDFSYFGELGKKGYGYNIDSLLHFFKNEISENDEIKIAIVGVGKLR

Radius of gyration: 15.12 Å; chains: 1; bounding box: 32×51×38 Å

pLDDT: mean 74.44, std 18.51, range [30.34, 92.19]

Foldseek 3Di:
DDDPPPPQDPVLVVCLVVLLVVLVVCVVVVHFFDALVRVCVVRVNDSVVVVVSVVNLPPQDDVPPGGTSVSSNVSSVVVVVVVVVPPPDPPDPDDDD

Organism: Staphylococcus gallinarum (NCBI:txid1293)